Protein AF-A0A7X0F2W8-F1 (afdb_monomer_lite)

Organism: NCBI:txid1124761

pLDDT: mean 74.49, std 14.26, range [44.62, 93.38]

Structure (mmCIF, N/CA/C/O backbone):
data_AF-A0A7X0F2W8-F1
#
_entry.id   AF-A0A7X0F2W8-F1
#
loop_
_atom_site.group_PDB
_atom_site.id
_atom_site.type_symbol
_atom_site.label_atom_id
_atom_site.label_alt_id
_atom_site.label_comp_id
_atom_site.label_asym_id
_atom_site.label_entity_id
_atom_site.label_seq_id
_atom_site.pdbx_PDB_ins_code
_atom_site.Cartn_x
_atom_site.Cartn_y
_atom_site.Cartn_z
_atom_site.occupancy
_atom_site.B_iso_or_equiv
_atom_site.auth_seq_id
_atom_site.auth_comp_id
_atom_site.auth_asym_id
_atom_site.auth_atom_id
_atom_site.pdbx_PDB_model_num
ATOM 1 N N . MET A 1 1 ? 49.702 -3.418 -59.239 1.00 44.62 1 MET A N 1
ATOM 2 C CA . MET A 1 1 ? 48.334 -3.844 -59.603 1.00 44.62 1 MET A CA 1
ATOM 3 C C . MET A 1 1 ? 47.384 -3.025 -58.745 1.00 44.62 1 MET A C 1
ATOM 5 O O . MET A 1 1 ? 47.357 -3.236 -57.542 1.00 44.62 1 MET A O 1
ATOM 9 N N . SER A 1 2 ? 46.747 -2.003 -59.315 1.00 51.88 2 SER A N 1
ATOM 10 C CA . SER A 1 2 ? 45.785 -1.147 -58.610 1.00 51.88 2 SER A CA 1
ATOM 11 C C . SER A 1 2 ? 44.452 -1.883 -58.468 1.00 51.88 2 SER A C 1
ATOM 13 O O . SER A 1 2 ? 43.971 -2.490 -59.424 1.00 51.88 2 SER A O 1
ATOM 15 N N . ILE A 1 3 ? 43.883 -1.867 -57.263 1.00 56.75 3 ILE A N 1
ATOM 16 C CA . ILE A 1 3 ? 42.565 -2.442 -56.986 1.00 56.75 3 ILE A CA 1
ATOM 17 C C . ILE A 1 3 ? 41.523 -1.605 -57.757 1.00 56.75 3 ILE A C 1
ATOM 19 O O . ILE A 1 3 ? 41.638 -0.378 -57.775 1.00 56.75 3 ILE A O 1
ATOM 23 N N . PRO A 1 4 ? 40.541 -2.220 -58.441 1.00 60.38 4 PRO A N 1
ATOM 24 C CA . PRO A 1 4 ? 39.520 -1.479 -59.175 1.00 60.38 4 PRO A CA 1
ATOM 25 C C . PRO A 1 4 ? 38.708 -0.570 -58.242 1.00 60.38 4 PRO A C 1
ATOM 27 O O . PRO A 1 4 ? 38.111 -1.044 -57.280 1.00 60.38 4 PRO A O 1
ATOM 30 N N . THR A 1 5 ? 38.621 0.721 -58.557 1.00 59.81 5 THR A N 1
ATOM 31 C CA . THR A 1 5 ? 37.927 1.748 -57.753 1.00 59.81 5 THR A CA 1
ATOM 32 C C . THR A 1 5 ? 36.455 1.425 -57.460 1.00 59.81 5 THR A C 1
ATOM 34 O O . THR A 1 5 ? 35.926 1.821 -56.427 1.00 59.81 5 THR A O 1
ATOM 37 N N . TRP A 1 6 ? 35.779 0.646 -58.311 1.00 54.84 6 TRP A N 1
ATOM 38 C CA . TRP A 1 6 ? 34.398 0.204 -58.072 1.00 54.84 6 TRP A CA 1
ATOM 39 C C . TRP A 1 6 ? 34.260 -0.787 -56.898 1.00 54.84 6 TRP A C 1
ATOM 41 O O . TRP A 1 6 ? 33.222 -0.800 -56.237 1.00 54.84 6 TRP A O 1
ATOM 51 N N . LEU A 1 7 ? 35.303 -1.573 -56.594 1.00 56.25 7 LEU A N 1
ATOM 52 C CA . LEU A 1 7 ? 35.342 -2.457 -55.420 1.00 56.25 7 LEU A CA 1
ATOM 53 C C . LEU A 1 7 ? 35.507 -1.661 -54.119 1.00 56.25 7 LEU A C 1
ATOM 55 O O . LEU A 1 7 ? 34.947 -2.046 -53.093 1.00 56.25 7 LEU A O 1
ATOM 59 N N . GLU A 1 8 ? 36.210 -0.526 -54.160 1.00 56.56 8 GLU A N 1
ATOM 60 C CA . GLU A 1 8 ? 36.300 0.400 -53.023 1.00 56.56 8 GLU A CA 1
ATOM 61 C C . GLU A 1 8 ? 34.944 1.061 -52.737 1.00 56.56 8 GLU A C 1
ATOM 63 O O . GLU A 1 8 ? 34.529 1.114 -51.579 1.00 56.56 8 GLU A O 1
ATOM 68 N N . TYR A 1 9 ? 34.195 1.462 -53.773 1.00 53.06 9 TYR A N 1
ATOM 69 C CA . TYR A 1 9 ? 32.826 1.973 -53.614 1.00 53.06 9 TYR A CA 1
ATOM 70 C C . TYR A 1 9 ? 31.856 0.920 -53.066 1.00 53.06 9 TYR A C 1
ATOM 72 O O . TYR A 1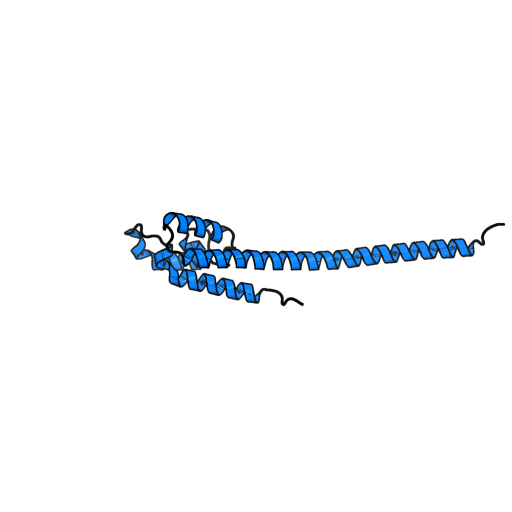 9 ? 31.044 1.238 -52.199 1.00 53.06 9 TYR A O 1
ATOM 80 N N . ALA A 1 10 ? 31.948 -0.332 -53.524 1.00 58.66 10 ALA A N 1
ATOM 81 C CA . ALA A 1 10 ? 31.101 -1.418 -53.029 1.00 58.66 10 ALA A CA 1
ATOM 82 C C . ALA A 1 10 ? 31.365 -1.730 -51.543 1.00 58.66 10 ALA A C 1
ATOM 84 O O . ALA A 1 10 ? 30.420 -1.884 -50.768 1.00 58.66 10 ALA A O 1
ATOM 85 N N . ASN A 1 11 ? 32.633 -1.743 -51.119 1.00 47.47 11 ASN A N 1
ATOM 86 C CA . ASN A 1 11 ? 32.999 -1.926 -49.710 1.00 47.47 11 ASN A CA 1
ATOM 87 C C . ASN A 1 11 ? 32.614 -0.724 -48.837 1.00 47.47 11 ASN A C 1
ATOM 89 O O . ASN A 1 11 ? 32.113 -0.908 -47.724 1.00 47.47 11 ASN A O 1
ATOM 93 N N . ALA A 1 12 ? 32.800 0.501 -49.335 1.00 54.97 12 ALA A N 1
ATOM 94 C CA . ALA A 1 12 ? 32.381 1.711 -48.631 1.00 54.97 12 ALA A CA 1
ATOM 95 C C . ALA A 1 12 ? 30.854 1.748 -48.449 1.00 54.97 12 ALA A C 1
ATOM 97 O O . ALA A 1 12 ? 30.365 2.037 -47.356 1.00 54.97 12 ALA A O 1
ATOM 98 N N . PHE A 1 13 ? 30.097 1.377 -49.485 1.00 62.28 13 PHE A N 1
ATOM 99 C CA . PHE A 1 13 ? 28.638 1.30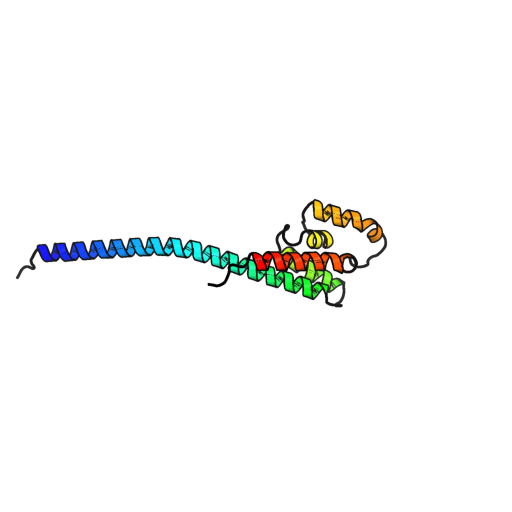1 -49.430 1.00 62.28 13 PHE A CA 1
ATOM 100 C C . PHE A 1 13 ? 28.151 0.189 -48.491 1.00 62.28 13 PHE A C 1
ATOM 102 O O . PHE A 1 13 ? 27.264 0.427 -47.673 1.00 62.28 13 PHE A O 1
ATOM 109 N N . GLY A 1 14 ? 28.766 -0.998 -48.542 1.00 49.53 14 GLY A N 1
ATOM 110 C CA . GLY A 1 14 ? 28.453 -2.101 -47.627 1.00 49.53 14 GLY A CA 1
ATOM 111 C C . GLY A 1 14 ? 28.706 -1.743 -46.160 1.00 49.53 14 GLY A C 1
ATOM 112 O O . GLY A 1 14 ? 27.880 -2.038 -45.298 1.00 49.53 14 GLY A O 1
ATOM 113 N N . THR A 1 15 ? 29.797 -1.025 -45.882 1.00 64.19 15 THR A N 1
ATOM 114 C CA . THR A 1 15 ? 30.132 -0.559 -44.527 1.00 64.19 15 THR A CA 1
ATOM 115 C C . THR A 1 15 ? 29.138 0.494 -44.027 1.00 64.19 15 THR A C 1
ATOM 117 O O . THR A 1 15 ? 28.685 0.420 -42.884 1.00 64.19 15 THR A O 1
ATOM 120 N N . LEU A 1 16 ? 28.736 1.442 -44.883 1.00 54.12 16 LEU A N 1
ATOM 121 C CA . LEU A 1 16 ? 27.727 2.456 -44.549 1.00 54.12 16 LEU A CA 1
ATOM 122 C C . LEU A 1 16 ? 26.341 1.842 -44.318 1.00 54.12 16 LEU A C 1
ATOM 124 O O . LEU A 1 16 ? 25.656 2.214 -43.365 1.00 54.12 16 LEU A O 1
ATOM 128 N N . ALA A 1 17 ? 25.941 0.875 -45.146 1.00 60.34 17 ALA A N 1
ATOM 129 C CA . ALA A 1 17 ? 24.683 0.157 -44.978 1.00 60.34 17 ALA A CA 1
ATOM 130 C C . ALA A 1 17 ? 24.669 -0.647 -43.667 1.00 60.34 17 ALA A C 1
ATOM 132 O O . ALA A 1 17 ? 23.708 -0.556 -42.904 1.00 60.34 17 ALA A O 1
ATOM 133 N N . ALA A 1 18 ? 25.752 -1.367 -43.356 1.00 54.94 18 ALA A N 1
ATOM 134 C CA . ALA A 1 18 ? 25.888 -2.108 -42.102 1.00 54.94 18 ALA A CA 1
ATOM 135 C C . ALA A 1 18 ? 25.840 -1.184 -40.871 1.00 54.94 18 ALA A C 1
ATOM 137 O O . ALA A 1 18 ? 25.144 -1.491 -39.903 1.00 54.94 18 ALA A O 1
ATOM 138 N N . ALA A 1 19 ? 26.504 -0.023 -40.924 1.00 53.91 19 ALA A N 1
ATOM 139 C CA . ALA A 1 19 ? 26.438 0.982 -39.864 1.00 53.91 19 ALA A CA 1
ATOM 140 C C . ALA A 1 19 ? 25.017 1.551 -39.690 1.00 53.91 19 ALA A C 1
ATOM 142 O O . ALA A 1 19 ? 24.558 1.730 -38.561 1.00 53.91 19 ALA A O 1
ATOM 143 N N . GLY A 1 20 ? 24.293 1.772 -40.792 1.00 55.88 20 GLY A N 1
ATOM 144 C CA . GLY A 1 20 ? 22.891 2.196 -40.773 1.00 55.88 20 GLY A CA 1
ATOM 145 C C . GLY A 1 20 ? 21.961 1.157 -40.139 1.00 55.88 20 GLY A C 1
ATOM 146 O O . GLY A 1 20 ? 21.158 1.504 -39.274 1.00 55.88 20 GLY A O 1
ATOM 147 N N . PHE A 1 21 ? 22.108 -0.122 -40.498 1.00 61.38 21 PHE A N 1
ATOM 148 C CA . PHE A 1 21 ? 21.337 -1.215 -39.893 1.00 61.38 21 PHE A CA 1
ATOM 149 C C . PHE A 1 21 ? 21.676 -1.426 -38.412 1.00 61.38 21 PHE A C 1
ATOM 151 O O . PHE A 1 21 ? 20.771 -1.646 -37.606 1.00 61.38 21 PHE A O 1
ATOM 158 N N . ALA A 1 22 ? 22.946 -1.296 -38.022 1.00 51.53 22 ALA A N 1
ATOM 159 C CA . ALA A 1 22 ? 23.352 -1.354 -36.619 1.00 51.53 22 ALA A CA 1
ATOM 160 C C . ALA A 1 22 ? 22.758 -0.184 -35.814 1.00 51.53 22 ALA A C 1
ATOM 162 O O . ALA A 1 22 ? 22.179 -0.390 -34.752 1.00 51.53 22 ALA A O 1
ATOM 163 N N . ALA A 1 23 ? 22.803 1.042 -36.344 1.00 52.66 23 ALA A N 1
ATOM 164 C CA . ALA A 1 23 ? 22.193 2.202 -35.694 1.00 52.66 23 ALA A CA 1
ATOM 165 C C . ALA A 1 23 ? 20.661 2.078 -35.587 1.00 52.66 23 ALA A C 1
ATOM 167 O O . ALA A 1 23 ? 20.076 2.431 -34.560 1.00 52.66 23 ALA A O 1
ATOM 168 N N . TRP A 1 24 ? 20.006 1.542 -36.622 1.00 65.75 24 TRP A N 1
ATOM 169 C CA . TRP A 1 24 ? 18.561 1.312 -36.635 1.00 65.75 24 TRP A CA 1
ATOM 170 C C . TRP A 1 24 ? 18.132 0.232 -35.632 1.00 65.75 24 TRP A C 1
ATOM 172 O O . TRP A 1 24 ? 17.201 0.455 -34.858 1.00 65.75 24 TRP A O 1
ATOM 182 N N . THR A 1 25 ? 18.855 -0.889 -35.568 1.00 55.78 25 THR A N 1
ATOM 183 C CA . THR A 1 25 ? 18.588 -1.969 -34.600 1.00 55.78 25 THR A CA 1
ATOM 184 C C . THR A 1 25 ? 18.874 -1.545 -33.159 1.00 55.78 25 THR A C 1
ATOM 186 O O . THR A 1 25 ? 18.087 -1.871 -32.273 1.00 55.78 25 THR A O 1
ATOM 189 N N . ILE A 1 26 ? 19.920 -0.746 -32.909 1.00 56.69 26 ILE A N 1
ATOM 190 C CA . ILE A 1 26 ? 20.175 -0.147 -31.586 1.00 56.69 26 ILE A CA 1
ATOM 191 C C . ILE A 1 26 ? 19.011 0.767 -31.186 1.00 56.69 26 ILE A C 1
ATOM 193 O O . ILE A 1 26 ? 18.490 0.648 -30.078 1.00 56.69 26 ILE A O 1
ATOM 197 N N . ARG A 1 27 ? 18.540 1.629 -32.096 1.00 59.38 27 ARG A N 1
ATOM 198 C CA . ARG A 1 27 ? 17.403 2.525 -31.830 1.00 59.38 27 ARG A CA 1
ATOM 199 C C . ARG A 1 27 ? 16.111 1.749 -31.546 1.00 59.38 27 ARG A C 1
ATOM 201 O O . ARG A 1 27 ? 15.409 2.075 -30.591 1.00 59.38 27 ARG A O 1
ATOM 208 N N . GLN A 1 28 ? 15.819 0.707 -32.322 1.00 56.50 28 GLN A N 1
ATOM 209 C CA . GLN A 1 28 ? 14.650 -0.151 -32.102 1.00 56.50 28 GLN A CA 1
ATOM 210 C C . GLN A 1 28 ? 14.751 -0.930 -30.776 1.00 56.50 28 GLN A C 1
ATOM 212 O O . GLN A 1 28 ? 13.778 -1.015 -30.028 1.00 56.50 28 GLN A O 1
ATOM 217 N N . SER A 1 29 ? 15.946 -1.425 -30.441 1.00 47.12 29 SER A N 1
ATOM 218 C CA . SER A 1 29 ? 16.220 -2.134 -29.187 1.00 47.12 29 SER A CA 1
ATOM 219 C C . SER A 1 29 ? 16.009 -1.239 -27.964 1.00 47.12 29 SER A C 1
ATOM 221 O O . SER A 1 29 ? 15.341 -1.658 -27.017 1.00 47.12 29 SER A O 1
ATOM 223 N N . THR A 1 30 ? 16.468 0.020 -28.002 1.00 58.69 30 THR A N 1
ATOM 224 C CA . THR A 1 30 ? 16.279 0.962 -26.882 1.00 58.69 30 THR A CA 1
ATOM 225 C C . THR A 1 30 ? 14.807 1.238 -26.575 1.00 58.69 30 THR A C 1
ATOM 227 O O . THR A 1 30 ? 14.428 1.239 -25.410 1.00 58.69 30 THR A O 1
ATOM 230 N N . GLN A 1 31 ? 13.951 1.364 -27.595 1.00 60.00 31 GLN A N 1
ATOM 231 C CA . GLN A 1 31 ? 12.516 1.581 -27.378 1.00 60.00 31 GLN A CA 1
ATOM 232 C C . GLN A 1 31 ? 11.834 0.354 -26.756 1.00 60.00 31 GLN A C 1
ATOM 234 O O . GLN A 1 31 ? 11.094 0.495 -25.786 1.00 60.00 31 GLN A O 1
ATOM 239 N N . SER A 1 32 ? 12.153 -0.854 -27.237 1.00 58.66 32 SER A N 1
ATOM 240 C CA . SER A 1 32 ? 11.626 -2.094 -26.642 1.00 58.66 32 SER A CA 1
ATOM 241 C C . SER A 1 32 ? 12.154 -2.347 -25.225 1.00 58.66 32 SER A C 1
ATOM 243 O O . SER A 1 32 ? 11.453 -2.901 -24.383 1.00 58.66 32 SER A O 1
ATOM 245 N N . THR A 1 33 ? 13.383 -1.910 -24.939 1.00 61.09 33 THR A N 1
ATOM 246 C CA . THR A 1 33 ? 14.008 -2.071 -23.625 1.00 61.09 33 THR A CA 1
ATOM 247 C C . THR A 1 33 ? 13.359 -1.149 -22.604 1.00 61.09 33 THR A C 1
ATOM 249 O O . THR A 1 33 ? 13.091 -1.598 -21.498 1.00 61.09 33 THR A O 1
ATOM 252 N N . ASP A 1 34 ? 13.030 0.090 -22.969 1.00 71.12 34 ASP A N 1
ATOM 253 C CA . ASP A 1 34 ? 12.364 1.029 -22.061 1.00 71.12 34 ASP A CA 1
ATOM 254 C C . ASP A 1 34 ? 10.939 0.579 -21.705 1.00 71.12 34 ASP A C 1
ATOM 256 O O . ASP A 1 34 ? 10.530 0.658 -20.544 1.00 71.12 34 ASP A O 1
ATOM 260 N N . GLU A 1 35 ? 10.176 0.079 -22.680 1.00 70.50 35 GLU A N 1
ATOM 261 C CA . GLU A 1 35 ? 8.826 -0.450 -22.448 1.00 70.50 35 GLU A CA 1
ATOM 262 C C . GLU A 1 35 ? 8.862 -1.726 -21.601 1.00 70.50 35 GLU A C 1
ATOM 264 O O . GLU A 1 35 ? 8.135 -1.825 -20.608 1.00 70.50 35 GLU A O 1
ATOM 269 N N . ASN A 1 36 ? 9.779 -2.648 -21.909 1.00 67.75 36 ASN A N 1
ATOM 270 C CA . ASN A 1 36 ? 9.979 -3.865 -21.124 1.00 67.75 36 ASN A CA 1
ATOM 271 C C . ASN A 1 36 ? 10.502 -3.561 -19.713 1.00 67.75 36 ASN A C 1
ATOM 273 O O . ASN A 1 36 ? 10.041 -4.162 -18.748 1.00 67.75 36 ASN A O 1
ATOM 277 N N . GLN A 1 37 ? 11.412 -2.599 -19.547 1.00 71.38 37 GLN A N 1
ATOM 278 C CA . GLN A 1 37 ? 11.896 -2.177 -18.230 1.00 71.38 37 GLN A CA 1
ATOM 279 C C . GLN A 1 37 ? 10.776 -1.551 -17.401 1.00 71.38 37 GLN A C 1
ATOM 281 O O . GLN A 1 37 ? 10.642 -1.871 -16.221 1.00 71.38 37 GLN A O 1
ATOM 286 N N . ARG A 1 38 ? 9.930 -0.704 -17.999 1.00 73.94 38 ARG A N 1
ATOM 287 C CA . ARG A 1 38 ? 8.761 -0.138 -17.304 1.00 73.94 38 ARG A CA 1
ATOM 288 C C . ARG A 1 38 ? 7.746 -1.215 -16.930 1.00 73.94 38 ARG A C 1
ATOM 290 O O . ARG A 1 38 ? 7.177 -1.136 -15.840 1.00 73.94 38 ARG A O 1
ATOM 297 N N . ALA A 1 39 ? 7.534 -2.210 -17.792 1.00 73.12 39 ALA A N 1
ATOM 298 C CA . ALA A 1 39 ? 6.678 -3.355 -17.498 1.00 73.12 39 ALA A CA 1
ATOM 299 C C . ALA A 1 39 ? 7.235 -4.185 -16.329 1.00 73.12 39 ALA A C 1
ATOM 301 O O . ALA A 1 39 ? 6.507 -4.440 -15.374 1.00 73.12 39 ALA A O 1
ATOM 302 N N . LEU A 1 40 ? 8.537 -4.489 -16.333 1.00 76.62 40 LEU A N 1
ATOM 303 C CA . LEU A 1 40 ? 9.211 -5.224 -15.256 1.00 76.62 40 LEU A CA 1
ATOM 304 C C . LEU A 1 40 ? 9.214 -4.460 -13.927 1.00 76.62 40 LEU A C 1
ATOM 306 O O . LEU A 1 40 ? 9.030 -5.059 -12.871 1.00 76.62 40 LEU A O 1
ATOM 310 N N . VAL A 1 41 ? 9.414 -3.139 -13.952 1.00 80.75 41 VAL A N 1
ATOM 311 C CA . VAL A 1 41 ? 9.337 -2.306 -12.740 1.00 80.75 41 VAL A CA 1
ATOM 312 C C . VAL A 1 41 ? 7.916 -2.304 -12.181 1.00 80.75 41 VAL A C 1
ATOM 314 O O . VAL A 1 41 ? 7.742 -2.396 -10.967 1.00 80.75 41 VAL A O 1
ATOM 317 N N . ARG A 1 42 ? 6.897 -2.236 -13.048 1.00 81.44 42 ARG A N 1
ATOM 318 C CA . ARG A 1 42 ? 5.493 -2.324 -12.632 1.00 81.44 42 ARG A CA 1
ATOM 319 C C . ARG A 1 42 ? 5.171 -3.692 -12.037 1.00 81.44 42 ARG A C 1
ATOM 321 O O . ARG A 1 42 ? 4.586 -3.741 -10.964 1.00 81.44 42 ARG A O 1
ATOM 328 N N . GLU A 1 43 ? 5.585 -4.772 -12.693 1.00 78.31 43 GLU A N 1
ATOM 329 C CA . GLU A 1 43 ? 5.375 -6.141 -12.213 1.00 78.31 43 GLU A CA 1
ATOM 330 C C . GLU A 1 43 ? 6.050 -6.358 -10.854 1.00 78.31 43 GLU A C 1
ATOM 332 O O . GLU A 1 43 ? 5.383 -6.748 -9.900 1.00 78.31 43 GLU A O 1
ATOM 337 N N . ARG A 1 44 ? 7.330 -5.983 -10.716 1.00 79.19 44 ARG A N 1
ATOM 338 C CA . ARG A 1 44 ? 8.050 -6.061 -9.433 1.00 79.19 44 ARG A CA 1
ATOM 339 C C . ARG A 1 44 ? 7.390 -5.240 -8.335 1.00 79.19 44 ARG A C 1
ATOM 341 O O . ARG A 1 44 ? 7.420 -5.640 -7.177 1.00 79.19 44 ARG A O 1
ATOM 348 N N . ARG A 1 45 ? 6.822 -4.083 -8.680 1.00 84.69 45 ARG A N 1
ATOM 349 C CA . ARG A 1 45 ? 6.093 -3.259 -7.717 1.00 84.69 45 ARG A CA 1
ATOM 350 C C . ARG A 1 45 ? 4.822 -3.962 -7.240 1.00 84.69 45 ARG A C 1
ATOM 352 O O . ARG A 1 45 ? 4.580 -3.972 -6.041 1.00 84.69 45 ARG A O 1
ATOM 359 N N . VAL A 1 46 ? 4.044 -4.550 -8.150 1.00 81.75 46 VAL A N 1
ATOM 360 C CA . VAL A 1 46 ? 2.834 -5.310 -7.793 1.00 81.75 46 VAL A CA 1
ATOM 361 C C . VAL A 1 46 ? 3.189 -6.520 -6.926 1.00 81.75 46 VAL A C 1
ATOM 363 O O . VAL A 1 46 ? 2.545 -6.732 -5.904 1.00 81.75 46 VAL A O 1
ATOM 366 N N . GLU A 1 47 ? 4.244 -7.267 -7.268 1.00 83.31 47 GLU A N 1
ATOM 367 C CA . GLU A 1 47 ? 4.715 -8.402 -6.456 1.00 83.31 47 GLU A CA 1
ATOM 368 C C . GLU A 1 47 ? 5.154 -7.960 -5.053 1.00 83.31 47 GLU A C 1
ATOM 370 O O . GLU A 1 47 ? 4.731 -8.547 -4.061 1.00 83.31 47 GLU A O 1
ATOM 375 N N . PHE A 1 48 ? 5.916 -6.871 -4.949 1.00 85.44 48 PHE A N 1
ATOM 376 C CA . PHE A 1 48 ? 6.312 -6.315 -3.657 1.00 85.44 48 PHE A CA 1
ATOM 377 C C . PHE A 1 48 ? 5.111 -5.875 -2.805 1.00 85.44 48 PHE A C 1
ATOM 379 O O . PHE A 1 48 ? 5.071 -6.124 -1.601 1.00 85.44 48 PHE A O 1
ATOM 386 N N . GLU A 1 49 ? 4.127 -5.205 -3.408 1.00 85.38 49 GLU A N 1
ATOM 387 C CA . GLU A 1 49 ? 2.930 -4.765 -2.688 1.00 85.38 49 GLU A CA 1
ATOM 388 C C . GLU A 1 49 ? 2.075 -5.962 -2.231 1.00 85.38 49 GLU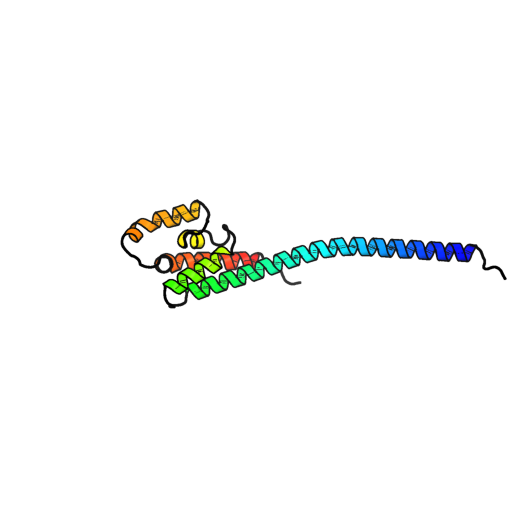 A C 1
ATOM 390 O O . GLU A 1 49 ? 1.542 -5.925 -1.121 1.00 85.38 49 GLU A O 1
ATOM 395 N N . LEU A 1 50 ? 2.008 -7.043 -3.020 1.00 86.06 50 LEU A N 1
ATOM 396 C CA . LEU A 1 50 ? 1.372 -8.306 -2.624 1.00 86.06 50 LEU A CA 1
ATOM 397 C C . LEU A 1 50 ? 2.067 -8.958 -1.424 1.00 86.06 50 LEU A C 1
ATOM 399 O O . LEU A 1 50 ? 1.378 -9.370 -0.491 1.00 86.06 50 LEU A O 1
ATOM 403 N N . ASP A 1 51 ? 3.401 -9.000 -1.407 1.00 81.62 51 ASP A N 1
ATOM 404 C CA . ASP A 1 51 ? 4.165 -9.537 -0.272 1.00 81.62 51 ASP A CA 1
ATOM 405 C C . ASP A 1 51 ? 3.886 -8.739 1.013 1.00 81.62 51 ASP A C 1
ATOM 407 O O . ASP A 1 51 ? 3.644 -9.311 2.076 1.00 81.62 51 ASP A O 1
ATOM 411 N N . VAL A 1 52 ? 3.840 -7.404 0.926 1.00 82.25 52 VAL A N 1
ATOM 412 C CA . VAL A 1 52 ? 3.519 -6.550 2.083 1.00 82.25 52 VAL A CA 1
ATOM 413 C C . VAL A 1 52 ? 2.078 -6.758 2.564 1.00 82.25 52 VAL A C 1
ATOM 415 O O . VAL A 1 52 ? 1.834 -6.764 3.772 1.00 82.25 52 VAL A O 1
ATOM 418 N N . LEU A 1 53 ? 1.116 -6.928 1.652 1.00 85.94 53 LEU A N 1
ATOM 419 C CA . LEU A 1 53 ? -0.278 -7.207 2.010 1.00 85.94 53 LEU A CA 1
ATOM 420 C C . LEU A 1 53 ? -0.439 -8.587 2.668 1.00 85.94 53 LEU A C 1
ATOM 422 O O . LEU A 1 53 ? -1.192 -8.709 3.636 1.00 85.94 53 LEU A O 1
ATOM 426 N N . ALA A 1 54 ? 0.289 -9.600 2.194 1.00 79.50 54 ALA A N 1
ATOM 427 C CA . ALA A 1 54 ? 0.316 -10.926 2.807 1.00 79.50 54 ALA A CA 1
ATOM 428 C C . ALA A 1 54 ? 0.887 -10.877 4.236 1.00 79.50 54 ALA A C 1
ATOM 430 O O . ALA A 1 54 ? 0.268 -11.407 5.160 1.00 79.50 54 ALA A O 1
ATOM 431 N N . ASP A 1 55 ? 1.992 -10.153 4.441 1.00 82.94 55 ASP A N 1
ATOM 432 C CA . ASP A 1 55 ? 2.570 -9.912 5.770 1.00 82.94 55 ASP A CA 1
ATOM 433 C C . ASP A 1 55 ? 1.576 -9.209 6.710 1.00 82.94 55 ASP A C 1
ATOM 435 O O . ASP A 1 55 ? 1.494 -9.530 7.896 1.00 82.94 55 ASP A O 1
ATOM 439 N N . LEU A 1 56 ? 0.810 -8.234 6.205 1.00 84.88 56 LEU A N 1
ATOM 440 C CA . LEU A 1 56 ? -0.203 -7.529 6.997 1.00 84.88 56 LEU A CA 1
ATOM 441 C C . LEU A 1 56 ? -1.345 -8.456 7.425 1.00 84.88 56 LEU A C 1
ATOM 443 O O . LEU A 1 56 ? -1.783 -8.377 8.574 1.00 84.88 56 LEU A O 1
ATOM 447 N N . VAL A 1 57 ? -1.793 -9.348 6.536 1.00 84.88 57 VAL A N 1
ATOM 448 C CA . VAL A 1 57 ? -2.779 -10.390 6.860 1.00 84.88 57 VAL A CA 1
ATOM 449 C C . VAL A 1 57 ? -2.236 -11.324 7.939 1.00 84.88 57 VAL A C 1
ATOM 451 O O . VAL A 1 57 ? -2.921 -11.590 8.930 1.00 84.88 57 VAL A O 1
ATOM 454 N N . GLU A 1 58 ? -0.994 -11.783 7.784 1.00 82.94 58 GLU A N 1
ATOM 455 C CA . GLU A 1 58 ? -0.361 -12.674 8.752 1.00 82.94 58 GLU A CA 1
ATOM 456 C C . GLU A 1 58 ? -0.266 -12.004 10.128 1.00 82.94 58 GLU A C 1
ATOM 458 O O . GLU A 1 58 ? -0.744 -12.558 11.121 1.00 82.94 58 GLU A O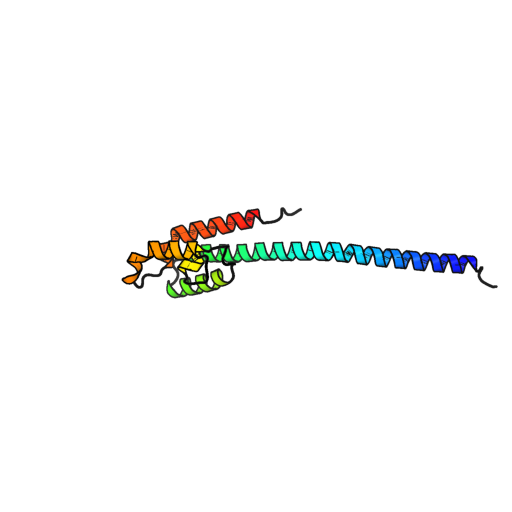 1
ATOM 463 N N . LEU A 1 59 ? 0.262 -10.779 10.187 1.00 82.81 59 LEU A N 1
ATOM 464 C CA . LEU A 1 59 ? 0.396 -10.015 11.428 1.00 82.81 59 LEU A CA 1
ATOM 465 C C . LEU A 1 59 ? -0.949 -9.778 12.116 1.00 82.81 59 LEU A C 1
ATOM 467 O O . LEU A 1 59 ? -1.015 -9.856 13.343 1.00 82.81 59 LEU A O 1
ATOM 471 N N . ASN A 1 60 ? -2.008 -9.519 11.349 1.00 82.19 60 ASN A N 1
ATOM 472 C CA . ASN A 1 60 ? -3.347 -9.316 11.896 1.00 82.19 60 ASN A CA 1
ATOM 473 C C . ASN A 1 60 ? -3.945 -10.615 12.472 1.00 82.19 60 ASN A C 1
ATOM 475 O O . ASN A 1 60 ? -4.722 -10.568 13.422 1.00 82.19 60 ASN A O 1
ATOM 479 N N . SER A 1 61 ? -3.552 -11.777 11.938 1.00 79.62 61 SER A N 1
ATOM 480 C CA . SER A 1 61 ? -4.013 -13.094 12.403 1.00 79.62 61 SER A CA 1
ATOM 481 C C . SER A 1 61 ? -3.242 -13.651 13.612 1.00 79.62 61 SER A C 1
ATOM 483 O O . SER A 1 61 ? -3.731 -14.549 14.300 1.00 79.62 61 SER A O 1
ATOM 485 N N . GLN A 1 62 ? -2.040 -13.138 13.897 1.00 79.56 62 GLN A N 1
ATOM 486 C CA . GLN A 1 62 ? -1.195 -13.623 14.991 1.00 79.56 62 GLN A CA 1
ATOM 487 C C . GLN A 1 62 ? -1.617 -13.060 16.363 1.00 79.56 62 GLN A C 1
ATOM 489 O O . GLN A 1 62 ? -1.881 -11.866 16.520 1.00 79.56 62 GLN A O 1
ATOM 494 N N . SER A 1 63 ? -1.555 -13.899 17.407 1.00 64.00 63 SER A N 1
ATOM 495 C CA . SER A 1 63 ? -1.781 -13.504 18.813 1.00 64.00 63 SER A CA 1
ATOM 496 C C . SER A 1 63 ? -0.517 -13.003 19.534 1.00 64.00 63 SER A C 1
ATOM 498 O O . SER A 1 63 ? -0.399 -13.099 20.758 1.00 64.00 63 SER A O 1
ATOM 500 N N . SER A 1 64 ? 0.464 -12.495 18.781 1.00 68.56 64 SER A N 1
ATOM 501 C CA . SER A 1 64 ? 1.708 -11.954 19.338 1.00 68.56 64 SER A CA 1
ATOM 502 C C . SER A 1 64 ? 1.449 -10.736 20.239 1.00 68.56 64 SER A C 1
ATOM 504 O O . SER A 1 64 ? 0.351 -10.178 20.258 1.00 68.56 64 SER A O 1
ATOM 506 N N . SER A 1 65 ? 2.447 -10.328 21.036 1.00 71.81 65 SER A N 1
ATOM 507 C CA . SER A 1 65 ? 2.260 -9.219 21.977 1.00 71.81 65 SER A CA 1
ATOM 508 C C . SER A 1 65 ? 1.782 -7.961 21.245 1.00 71.81 65 SER A C 1
ATOM 510 O O . SER A 1 65 ? 2.417 -7.473 20.309 1.00 71.81 65 SER A O 1
ATOM 512 N N . VAL A 1 66 ? 0.648 -7.435 21.705 1.00 71.75 66 VAL A N 1
ATOM 513 C CA . VAL A 1 66 ? -0.137 -6.383 21.048 1.00 71.75 66 VAL A CA 1
ATOM 514 C C . VAL A 1 66 ? 0.695 -5.164 20.629 1.00 71.75 66 VAL A C 1
ATOM 516 O O . VAL A 1 66 ? 0.505 -4.629 19.539 1.00 71.75 66 VAL A O 1
ATOM 519 N N . VAL A 1 67 ? 1.646 -4.751 21.472 1.00 72.06 67 VAL A N 1
ATOM 520 C CA . VAL A 1 67 ? 2.531 -3.604 21.211 1.00 72.06 67 VAL A CA 1
ATOM 521 C C . VAL A 1 67 ? 3.440 -3.866 20.007 1.00 72.06 67 VAL A C 1
ATOM 523 O O . VAL A 1 67 ? 3.528 -3.039 19.106 1.00 72.06 67 VAL A O 1
ATOM 526 N N . THR A 1 68 ? 4.066 -5.045 19.947 1.00 77.12 68 THR A N 1
ATOM 527 C CA . THR A 1 68 ? 4.972 -5.391 18.839 1.00 77.12 68 THR A CA 1
ATOM 528 C C . THR A 1 68 ? 4.216 -5.650 17.538 1.00 77.12 68 THR A C 1
ATOM 530 O O . THR A 1 68 ? 4.741 -5.377 16.458 1.00 77.12 68 THR A O 1
ATOM 533 N N . ARG A 1 69 ? 2.967 -6.125 17.628 1.00 82.62 69 ARG A N 1
ATOM 534 C CA . ARG A 1 69 ? 2.072 -6.279 16.477 1.00 82.62 69 ARG A CA 1
ATOM 535 C C . ARG A 1 69 ? 1.728 -4.925 15.853 1.00 82.62 69 ARG A C 1
ATOM 537 O O . ARG A 1 69 ? 1.899 -4.772 14.647 1.00 82.62 69 ARG A O 1
ATOM 544 N N . ASP A 1 70 ? 1.297 -3.945 16.654 1.00 82.38 70 ASP A N 1
ATOM 545 C CA . ASP A 1 70 ? 0.915 -2.607 16.164 1.00 82.38 70 ASP A CA 1
ATOM 546 C C . ASP A 1 70 ? 2.083 -1.892 15.475 1.00 82.38 70 ASP A C 1
ATOM 548 O O . ASP A 1 70 ? 1.925 -1.345 14.383 1.00 82.38 70 ASP A O 1
ATOM 552 N N . GLU A 1 71 ? 3.283 -1.964 16.054 1.00 84.62 71 GLU A N 1
ATOM 553 C CA . GLU A 1 71 ? 4.491 -1.387 15.453 1.00 84.62 71 GLU A CA 1
ATOM 554 C C . GLU A 1 71 ? 4.831 -2.026 14.101 1.00 84.62 71 GLU A C 1
ATOM 556 O O . GLU A 1 71 ? 5.105 -1.313 13.131 1.00 84.62 71 GLU A O 1
ATOM 561 N N . ARG A 1 72 ? 4.767 -3.361 14.004 1.00 86.44 72 ARG A N 1
ATOM 562 C CA . ARG A 1 72 ? 5.024 -4.085 12.748 1.00 86.44 72 ARG A CA 1
ATOM 563 C C . ARG A 1 72 ? 3.969 -3.777 11.692 1.00 86.44 72 ARG A C 1
ATOM 565 O O . ARG A 1 72 ? 4.328 -3.504 10.548 1.00 86.44 72 ARG A O 1
ATOM 572 N N . MET A 1 73 ? 2.691 -3.770 12.070 1.00 87.44 73 MET A N 1
ATOM 573 C CA . MET A 1 73 ? 1.602 -3.424 11.155 1.00 87.44 73 MET A CA 1
ATOM 574 C C . MET A 1 73 ? 1.739 -1.988 10.652 1.00 87.44 73 MET A C 1
ATOM 576 O O . MET A 1 73 ? 1.647 -1.758 9.447 1.00 87.44 73 MET A O 1
ATOM 580 N N . ARG A 1 74 ? 2.059 -1.030 11.533 1.00 88.31 74 ARG A N 1
ATOM 581 C CA . ARG A 1 74 ? 2.319 0.364 11.145 1.00 88.31 74 ARG A CA 1
ATOM 582 C C . ARG A 1 74 ? 3.501 0.477 10.183 1.00 88.31 74 ARG A C 1
ATOM 584 O O . ARG A 1 74 ? 3.378 1.154 9.164 1.00 88.31 74 ARG A O 1
ATOM 591 N N . ALA A 1 75 ? 4.613 -0.200 10.467 1.00 82.75 75 ALA A N 1
ATOM 592 C CA . ALA A 1 75 ? 5.799 -0.174 9.612 1.00 82.75 75 ALA A CA 1
ATOM 593 C C . ALA A 1 75 ? 5.520 -0.726 8.204 1.00 82.75 75 ALA A C 1
ATOM 595 O O . ALA A 1 75 ? 5.960 -0.138 7.220 1.00 82.75 75 ALA A O 1
ATOM 596 N N . ARG A 1 76 ? 4.759 -1.822 8.096 1.00 86.31 76 ARG A N 1
ATOM 597 C CA . ARG A 1 76 ? 4.376 -2.421 6.808 1.00 86.31 76 ARG A CA 1
ATOM 598 C C . ARG A 1 76 ? 3.363 -1.562 6.050 1.00 86.31 76 ARG A C 1
ATOM 600 O O . ARG A 1 76 ? 3.572 -1.266 4.876 1.00 86.31 76 ARG A O 1
ATOM 607 N N . ALA A 1 77 ? 2.319 -1.088 6.730 1.00 88.12 77 ALA A N 1
ATOM 608 C CA . ALA A 1 77 ? 1.279 -0.258 6.124 1.00 88.12 77 ALA A CA 1
ATOM 609 C C . ALA A 1 77 ? 1.815 1.081 5.592 1.00 88.12 77 ALA A C 1
ATOM 611 O O . ALA A 1 77 ? 1.296 1.594 4.601 1.00 88.12 77 ALA A O 1
ATOM 612 N N . ALA A 1 78 ? 2.865 1.633 6.213 1.00 86.25 78 ALA A N 1
ATOM 613 C CA . ALA A 1 78 ? 3.496 2.881 5.786 1.00 86.25 78 ALA A CA 1
ATOM 614 C C . ALA A 1 78 ? 4.096 2.811 4.372 1.00 86.25 78 ALA A C 1
ATOM 616 O O . ALA A 1 78 ? 4.160 3.839 3.699 1.00 86.25 78 ALA A O 1
ATOM 617 N N . VAL A 1 79 ? 4.505 1.620 3.923 1.00 86.75 79 VAL A N 1
ATOM 618 C CA . VAL A 1 79 ? 5.136 1.413 2.611 1.00 86.75 79 VAL A CA 1
ATOM 619 C C . VAL A 1 79 ? 4.109 1.382 1.476 1.00 86.75 79 VAL A C 1
ATOM 621 O O . VAL A 1 79 ? 4.426 1.725 0.337 1.00 86.75 79 VAL A O 1
ATOM 624 N N . LEU A 1 80 ? 2.872 0.991 1.777 1.00 84.31 80 LEU A N 1
ATOM 625 C CA . LEU A 1 80 ? 1.790 0.964 0.802 1.00 84.31 80 LEU A CA 1
ATOM 626 C C . LEU A 1 80 ? 1.253 2.375 0.545 1.00 84.31 80 LEU A C 1
ATOM 628 O O . LEU A 1 80 ? 1.240 3.232 1.432 1.00 84.31 80 LEU A O 1
ATOM 632 N N . GLY A 1 81 ? 0.785 2.609 -0.682 1.00 84.06 81 GLY A N 1
ATOM 633 C CA . GLY A 1 81 ? 0.148 3.870 -1.052 1.00 84.06 81 GLY A CA 1
ATOM 634 C C . GLY A 1 81 ? -1.105 4.152 -0.217 1.00 84.06 81 GLY A C 1
ATOM 635 O O . GLY A 1 81 ? -1.771 3.232 0.259 1.00 84.06 81 GLY A O 1
ATOM 636 N N . ILE A 1 82 ? -1.436 5.438 -0.074 1.00 89.44 82 ILE A N 1
ATOM 637 C CA . ILE A 1 82 ? -2.597 5.919 0.696 1.00 89.44 82 ILE A CA 1
ATOM 638 C C . ILE A 1 82 ? -3.904 5.259 0.234 1.00 89.44 82 ILE A C 1
ATOM 640 O O . ILE A 1 82 ? -4.751 4.939 1.065 1.00 89.44 82 ILE A O 1
ATOM 644 N N . ASP A 1 83 ? -4.026 4.989 -1.064 1.00 90.94 83 ASP A N 1
ATOM 645 C CA . ASP A 1 83 ? -5.241 4.441 -1.672 1.00 90.94 83 ASP A CA 1
ATOM 646 C C . ASP A 1 83 ? -5.328 2.908 -1.614 1.00 90.94 83 ASP A C 1
ATOM 648 O O . ASP A 1 83 ? -6.366 2.344 -1.940 1.00 90.94 83 ASP A O 1
ATOM 652 N N . VAL A 1 84 ? -4.256 2.216 -1.208 1.00 89.25 84 VAL A N 1
ATOM 653 C CA . VAL A 1 84 ? -4.205 0.742 -1.234 1.00 89.25 84 VAL A CA 1
ATOM 654 C C . VAL A 1 84 ? -4.962 0.136 -0.055 1.00 89.25 84 VAL A C 1
ATOM 656 O O . VAL A 1 84 ? -5.695 -0.829 -0.223 1.00 89.25 84 VAL A O 1
ATOM 659 N N . ILE A 1 85 ? -4.768 0.703 1.136 1.00 90.62 85 ILE A N 1
ATOM 660 C CA . ILE A 1 85 ? -5.353 0.231 2.403 1.00 90.62 85 ILE A CA 1
ATOM 661 C C . ILE A 1 85 ? -5.752 1.423 3.295 1.00 90.62 85 ILE A C 1
ATOM 663 O O . ILE A 1 85 ? -5.198 1.621 4.387 1.00 90.62 85 ILE A O 1
ATOM 667 N N . PRO A 1 86 ? -6.642 2.306 2.813 1.00 93.00 86 PRO A N 1
ATOM 668 C CA . PRO A 1 86 ? -6.925 3.574 3.473 1.00 93.00 86 PRO A CA 1
ATOM 669 C C . PRO A 1 86 ? -7.510 3.401 4.888 1.00 93.00 86 PRO A C 1
ATOM 671 O O . PRO A 1 86 ? -7.113 4.117 5.812 1.00 93.00 86 PRO A O 1
ATOM 674 N N . PHE A 1 87 ? -8.410 2.446 5.118 1.00 91.50 87 PHE A N 1
ATOM 675 C CA . PHE A 1 87 ? -8.989 2.200 6.441 1.00 91.50 87 PHE A CA 1
ATOM 676 C C . PHE A 1 87 ? -7.937 1.728 7.448 1.00 91.50 87 PHE A C 1
ATOM 678 O O . PHE A 1 87 ? -7.820 2.316 8.523 1.00 91.50 87 PHE A O 1
ATOM 685 N N . THR A 1 88 ? -7.112 0.749 7.082 1.00 90.75 88 THR A N 1
ATOM 686 C CA . THR A 1 88 ? -6.018 0.225 7.910 1.00 90.75 88 THR A CA 1
ATOM 687 C C . THR A 1 88 ? -5.029 1.333 8.262 1.00 90.75 88 THR A C 1
ATOM 689 O O . THR A 1 88 ? -4.653 1.487 9.424 1.00 90.75 88 THR A O 1
ATOM 692 N N . ARG A 1 89 ? -4.653 2.177 7.292 1.00 92.50 89 ARG A N 1
ATOM 693 C CA . ARG A 1 89 ? -3.780 3.336 7.543 1.00 92.50 89 ARG A CA 1
ATOM 694 C C . ARG A 1 89 ? -4.415 4.326 8.520 1.00 92.50 89 ARG A C 1
ATOM 696 O O . ARG A 1 89 ? -3.750 4.739 9.467 1.00 92.50 89 ARG A O 1
ATOM 703 N N . ALA A 1 90 ? -5.698 4.647 8.347 1.00 90.38 90 ALA A N 1
ATOM 704 C CA . ALA A 1 90 ? -6.420 5.533 9.261 1.00 90.38 90 ALA A CA 1
ATOM 705 C C . ALA A 1 90 ? -6.520 4.941 10.682 1.00 90.38 90 ALA A C 1
ATOM 707 O O . ALA A 1 90 ? -6.298 5.651 11.662 1.00 90.38 90 ALA A O 1
ATOM 708 N N . ALA A 1 91 ? -6.783 3.637 10.806 1.00 87.69 91 ALA A N 1
ATOM 709 C CA . ALA A 1 91 ? -6.854 2.930 12.086 1.00 87.69 91 ALA A CA 1
ATOM 710 C C . ALA A 1 91 ? -5.509 2.923 12.840 1.00 87.69 91 ALA A C 1
ATOM 712 O O . ALA A 1 91 ? -5.488 2.971 14.074 1.00 87.69 91 ALA A O 1
ATOM 713 N N . LEU A 1 92 ? -4.395 2.914 12.098 1.00 87.06 92 LEU A N 1
ATOM 714 C CA . LEU A 1 92 ? -3.017 2.970 12.605 1.00 87.06 92 LEU A CA 1
ATOM 715 C C . LEU A 1 92 ? -2.491 4.399 12.825 1.00 87.06 92 LEU A C 1
ATOM 717 O O . LEU A 1 92 ? -1.313 4.564 13.173 1.00 87.06 92 LEU A O 1
ATOM 721 N N . SER A 1 93 ? -3.344 5.413 12.638 1.00 89.00 93 SER A N 1
ATOM 722 C CA . SER A 1 93 ? -3.002 6.840 12.702 1.00 89.00 93 SER A CA 1
ATOM 723 C C . SER A 1 93 ? -1.916 7.260 11.702 1.00 89.00 93 SER A C 1
ATOM 725 O O . SER A 1 93 ? -1.088 8.123 11.993 1.00 89.00 93 SER A O 1
ATOM 727 N N . LEU A 1 94 ? -1.903 6.634 10.525 1.00 88.31 94 LEU A N 1
ATOM 728 C CA . LEU A 1 94 ? -1.086 7.028 9.380 1.00 88.31 94 LEU A CA 1
ATOM 729 C C . LEU A 1 94 ? -1.872 7.962 8.451 1.00 88.31 94 LEU A C 1
ATOM 731 O O . LEU A 1 94 ? -3.101 8.028 8.498 1.00 88.31 94 LEU A O 1
ATOM 735 N N . GLU A 1 95 ? -1.154 8.658 7.568 1.00 91.00 95 GLU A N 1
ATOM 736 C CA . GLU A 1 95 ? -1.772 9.450 6.501 1.00 91.00 95 GLU A CA 1
ATOM 737 C C . GLU A 1 95 ? -2.686 8.567 5.642 1.00 91.00 95 GLU A C 1
ATOM 739 O O . GLU A 1 95 ? -2.270 7.499 5.183 1.00 91.00 95 GLU A O 1
ATOM 744 N N . SER A 1 96 ? -3.928 9.002 5.442 1.00 92.38 96 SER A N 1
ATOM 745 C CA . SER A 1 96 ? -4.977 8.235 4.775 1.00 92.38 96 SER A CA 1
ATOM 746 C C . SER A 1 96 ? -5.970 9.156 4.049 1.00 92.38 96 SER A C 1
ATOM 748 O O . SER A 1 96 ? -5.865 10.382 4.124 1.00 92.38 96 SER A O 1
ATOM 750 N N . THR A 1 97 ? -6.949 8.580 3.352 1.00 93.38 97 THR A N 1
ATOM 751 C CA . THR A 1 97 ? -8.025 9.323 2.699 1.00 93.38 97 THR A CA 1
ATOM 752 C C . THR A 1 97 ? -8.985 9.941 3.730 1.00 93.38 97 THR A C 1
ATOM 754 O O . THR A 1 97 ? -9.262 9.334 4.774 1.00 93.38 97 THR A O 1
ATOM 757 N N . PRO A 1 98 ? -9.564 11.128 3.449 1.00 92.81 98 PRO A N 1
ATOM 758 C CA . PRO A 1 98 ? -10.519 11.774 4.355 1.00 92.81 98 PRO A CA 1
ATOM 759 C C . PRO A 1 98 ? -11.726 10.894 4.699 1.00 92.81 98 PRO A C 1
ATOM 761 O O . PRO A 1 98 ? -12.221 10.918 5.825 1.00 92.81 98 PRO A O 1
ATOM 764 N N . GLU A 1 99 ? -12.186 10.085 3.742 1.00 91.94 99 GLU A N 1
ATOM 765 C CA . GLU A 1 99 ? -13.295 9.155 3.940 1.00 91.94 99 GLU A CA 1
ATOM 766 C C . GLU A 1 99 ? -12.951 8.064 4.961 1.00 91.94 99 GLU A C 1
ATOM 768 O O . GLU A 1 99 ? -13.733 7.804 5.878 1.00 91.94 99 GLU A O 1
ATOM 773 N N . ALA A 1 100 ? -11.771 7.448 4.851 1.00 90.81 100 ALA A N 1
ATOM 774 C CA . ALA A 1 100 ? -11.326 6.432 5.798 1.00 90.81 100 ALA A CA 1
ATOM 775 C C . ALA A 1 100 ? -11.125 7.002 7.206 1.00 90.81 100 ALA A C 1
ATOM 777 O O . ALA A 1 100 ? -11.586 6.395 8.174 1.00 90.81 100 ALA A O 1
ATOM 778 N N . ILE A 1 101 ? -10.537 8.197 7.316 1.00 89.88 101 ILE A N 1
ATOM 779 C CA . ILE A 1 101 ? -10.412 8.918 8.592 1.00 89.88 101 ILE A CA 1
ATOM 780 C C . ILE A 1 101 ? -11.798 9.150 9.207 1.00 89.88 101 ILE A C 1
ATOM 782 O O . ILE A 1 101 ? -12.012 8.862 10.385 1.00 89.88 101 ILE A O 1
ATOM 786 N N . GLY A 1 102 ? -12.765 9.603 8.404 1.00 88.75 102 GLY A N 1
ATOM 787 C CA . GLY A 1 102 ? -14.144 9.797 8.845 1.00 88.75 102 GLY A CA 1
ATOM 788 C C . GLY A 1 102 ? -14.824 8.502 9.303 1.00 88.75 102 GLY A C 1
ATOM 789 O O . GLY A 1 102 ? -15.564 8.521 10.288 1.00 88.75 102 GLY A O 1
ATOM 790 N N . ARG A 1 103 ? -14.573 7.371 8.629 1.00 88.50 103 ARG A N 1
ATOM 791 C CA . ARG A 1 103 ? -15.102 6.051 9.026 1.00 88.50 103 ARG A CA 1
ATOM 792 C C . ARG A 1 103 ? -14.535 5.585 10.365 1.00 88.50 103 ARG A C 1
ATOM 794 O O . ARG A 1 103 ? -15.313 5.165 11.220 1.00 88.50 103 ARG A O 1
ATOM 801 N N . VAL A 1 104 ? -13.222 5.711 10.563 1.00 88.06 104 VAL A N 1
ATOM 802 C CA . VAL A 1 104 ? -12.570 5.374 11.839 1.00 88.06 104 VAL A CA 1
ATOM 803 C C . VAL A 1 104 ? -13.108 6.268 12.955 1.00 88.06 104 VAL A C 1
ATOM 805 O O . VAL A 1 104 ? -13.586 5.753 13.958 1.00 88.06 104 VAL A O 1
ATOM 808 N N . ALA A 1 105 ? -13.151 7.588 12.745 1.00 85.19 105 ALA A N 1
ATOM 809 C CA . ALA A 1 105 ? -13.637 8.545 13.741 1.00 85.19 105 ALA A CA 1
ATOM 810 C C . ALA A 1 105 ? -15.090 8.282 14.185 1.00 85.19 105 ALA A C 1
ATOM 812 O O . ALA A 1 105 ? -15.415 8.440 15.359 1.00 85.19 105 ALA A O 1
ATOM 813 N N . LYS A 1 106 ? -15.970 7.852 13.267 1.00 84.94 106 LYS A N 1
ATOM 814 C CA . LYS A 1 106 ? -17.371 7.511 13.582 1.00 84.94 106 LYS A CA 1
ATOM 815 C C . LYS A 1 106 ? -17.515 6.263 14.448 1.00 84.94 106 LYS A C 1
ATOM 817 O O . LYS A 1 106 ? -18.474 6.178 15.208 1.00 84.94 106 LYS A O 1
ATOM 822 N N . ARG A 1 107 ? -16.605 5.299 14.311 1.00 77.00 107 ARG A N 1
ATOM 823 C CA . ARG A 1 107 ? -16.591 4.086 15.136 1.00 77.00 107 ARG A CA 1
ATOM 824 C C . ARG A 1 107 ? -15.745 4.236 16.406 1.00 77.00 107 ARG A C 1
ATOM 826 O O . ARG A 1 107 ? -15.742 3.329 17.228 1.00 77.00 107 ARG A O 1
ATOM 833 N N . ASP A 1 108 ? -15.103 5.388 16.602 1.00 67.94 108 ASP A N 1
ATOM 834 C CA . ASP A 1 108 ? -14.247 5.681 17.752 1.00 67.94 108 ASP A CA 1
ATOM 835 C C . ASP A 1 108 ? -14.910 6.201 19.050 1.00 67.94 108 ASP A C 1
ATOM 837 O O . ASP A 1 108 ? -14.152 6.515 19.974 1.00 67.94 108 ASP A O 1
ATOM 841 N N . PRO A 1 109 ? -16.251 6.337 19.223 1.00 56.31 109 PRO A N 1
ATOM 842 C CA . PRO A 1 109 ? -16.768 6.966 20.438 1.00 56.31 109 PRO A CA 1
ATOM 843 C C . PRO A 1 109 ? -16.507 6.137 21.711 1.00 56.31 109 PRO A C 1
ATOM 845 O O . PRO A 1 109 ? -16.498 6.709 22.797 1.00 56.31 109 PRO A O 1
ATOM 848 N N . GLU A 1 110 ? -16.216 4.835 21.595 1.00 54.06 110 GLU A N 1
ATOM 849 C CA . GLU A 1 110 ? -15.918 3.931 22.724 1.00 54.06 110 GLU A CA 1
ATOM 850 C C . GLU A 1 110 ? -14.414 3.819 23.066 1.00 54.06 110 GLU A C 1
ATOM 852 O O . GLU A 1 110 ? -14.046 3.317 24.130 1.00 54.06 110 GLU A O 1
ATOM 857 N N . ARG A 1 111 ? -13.512 4.338 22.218 1.00 56.06 111 ARG A N 1
ATOM 858 C CA . ARG A 1 111 ? -12.046 4.228 22.397 1.00 56.06 111 ARG A CA 1
ATOM 859 C C . ARG A 1 111 ? -11.480 5.181 23.451 1.00 56.06 111 ARG A C 1
ATOM 861 O O . ARG A 1 111 ? -10.325 5.047 23.850 1.00 56.06 111 ARG A O 1
ATOM 868 N N . ARG A 1 112 ? -12.272 6.150 23.926 1.00 51.22 112 ARG A N 1
ATOM 869 C CA . ARG A 1 112 ? -11.808 7.145 24.908 1.00 51.22 112 ARG A CA 1
ATOM 870 C C . ARG A 1 112 ? -11.484 6.547 26.282 1.00 51.22 112 ARG A C 1
ATOM 872 O O . ARG A 1 112 ? -10.661 7.132 26.980 1.00 51.22 112 ARG A O 1
ATOM 879 N N . ASP A 1 113 ? -12.054 5.389 26.621 1.00 52.78 113 ASP A N 1
ATOM 880 C CA . ASP A 1 113 ? -11.973 4.820 27.975 1.00 52.78 113 ASP A CA 1
ATOM 881 C C . ASP A 1 113 ? -11.114 3.551 28.110 1.00 52.78 113 ASP A C 1
ATOM 883 O O . ASP A 1 113 ? -10.805 3.146 29.231 1.00 52.78 113 ASP A O 1
ATOM 887 N N . SER A 1 114 ? -10.642 2.934 27.019 1.00 53.09 114 SER A N 1
ATOM 888 C CA . SER A 1 114 ? -9.801 1.733 27.112 1.00 53.09 114 SER A CA 1
ATOM 889 C C . SER A 1 114 ? -8.523 1.846 26.276 1.00 53.09 114 SER A C 1
ATOM 891 O O . SER A 1 114 ? -8.540 2.097 25.077 1.00 53.09 114 SER A O 1
ATOM 893 N N . ARG A 1 115 ? -7.367 1.600 26.913 1.00 54.75 115 ARG A N 1
ATOM 894 C CA . ARG A 1 115 ? -6.049 1.411 26.261 1.00 54.75 115 ARG A CA 1
ATOM 895 C C . ARG A 1 115 ? -5.975 0.113 25.434 1.00 54.75 115 ARG A C 1
ATOM 897 O O . ARG A 1 115 ? -4.888 -0.413 25.202 1.00 54.75 115 ARG A O 1
ATOM 904 N N . GLN A 1 116 ? -7.117 -0.451 25.058 1.00 54.78 116 GLN A N 1
ATOM 905 C CA . GLN A 1 116 ? -7.195 -1.696 24.315 1.00 54.78 116 GLN A CA 1
ATOM 906 C C . GLN A 1 116 ? -6.863 -1.389 22.854 1.00 54.78 116 GLN A C 1
ATOM 908 O O . GLN A 1 116 ? -7.346 -0.412 22.284 1.00 54.78 116 GLN A O 1
ATOM 913 N N . SER A 1 117 ? -5.923 -2.141 22.284 1.00 58.31 117 SER A N 1
ATOM 914 C CA . SER A 1 117 ? -5.310 -1.776 21.009 1.00 58.31 117 SER A CA 1
ATOM 915 C C . SER A 1 117 ? -6.326 -1.685 19.886 1.00 58.31 117 SER A C 1
ATOM 917 O O . SER A 1 117 ? -7.078 -2.626 19.643 1.00 58.31 117 SER A O 1
ATOM 919 N N . SER A 1 118 ? -6.251 -0.580 19.154 1.00 63.25 118 SER A N 1
ATOM 920 C CA . SER A 1 118 ? -7.117 -0.225 18.033 1.00 63.25 118 SER A CA 1
ATOM 921 C C . SER A 1 118 ? -7.325 -1.387 17.056 1.00 63.25 118 SER A C 1
ATOM 923 O O . SER A 1 118 ? -8.455 -1.694 16.716 1.00 63.25 118 SER A O 1
ATOM 925 N N . ILE A 1 119 ? -6.257 -2.085 16.654 1.00 63.59 119 ILE A N 1
ATOM 926 C CA . ILE A 1 119 ? -6.315 -3.139 15.623 1.00 63.59 119 ILE A CA 1
ATOM 927 C C . ILE A 1 119 ? -7.242 -4.300 16.003 1.00 63.59 119 ILE A C 1
ATOM 929 O O . ILE A 1 119 ? -7.952 -4.810 15.146 1.00 63.59 119 ILE A O 1
ATOM 933 N N . GLU A 1 120 ? -7.268 -4.707 17.273 1.00 68.12 120 GLU A N 1
ATOM 934 C CA . GLU A 1 120 ? -8.071 -5.855 17.719 1.00 68.12 120 GLU A CA 1
ATOM 935 C C . GLU A 1 120 ? -9.572 -5.598 17.568 1.00 68.12 120 GLU A C 1
ATOM 937 O O . GLU A 1 120 ? -10.322 -6.486 17.173 1.00 68.12 120 GLU A O 1
ATOM 942 N N . PHE A 1 121 ? -9.990 -4.355 17.810 1.00 73.62 121 PHE A N 1
ATOM 943 C CA . PHE A 1 121 ? -11.367 -3.916 17.611 1.00 73.62 121 PHE A CA 1
ATOM 944 C C . PHE A 1 121 ? -11.747 -3.862 16.121 1.00 73.62 121 PHE A C 1
ATOM 946 O O . PHE A 1 121 ? -12.873 -4.179 15.752 1.00 73.62 121 PHE A O 1
ATOM 953 N N . TRP A 1 122 ? -10.792 -3.514 15.253 1.00 77.44 122 TRP A N 1
ATOM 954 C CA . TRP A 1 122 ? -10.990 -3.384 13.804 1.00 77.44 122 TRP A CA 1
ATOM 955 C C . TRP A 1 122 ? -10.712 -4.665 13.008 1.00 77.44 122 TRP A C 1
ATOM 957 O O . TRP A 1 122 ? -10.750 -4.627 11.778 1.00 77.44 122 TRP A O 1
ATOM 967 N N . GLY A 1 123 ? -10.389 -5.780 13.672 1.00 78.75 123 GLY A N 1
ATOM 968 C CA . GLY A 1 123 ? -9.747 -6.936 13.041 1.00 78.75 123 GLY A CA 1
ATOM 969 C C . GLY A 1 123 ? -10.473 -7.472 11.804 1.00 78.75 123 GLY A C 1
ATOM 970 O O . GLY A 1 123 ? -9.816 -7.781 10.813 1.00 78.75 123 GLY A O 1
ATOM 971 N N . LEU A 1 124 ? -11.811 -7.521 11.827 1.00 81.44 124 LEU A N 1
ATOM 972 C CA . LEU A 1 124 ? -12.623 -7.992 10.697 1.00 81.44 124 LEU A CA 1
ATOM 973 C C . LEU A 1 124 ? -12.599 -7.030 9.501 1.00 81.44 124 LEU A C 1
ATOM 975 O O . LEU A 1 124 ? -12.382 -7.476 8.380 1.00 81.44 124 LEU A O 1
ATOM 979 N N . ASP A 1 125 ? -12.764 -5.726 9.728 1.00 87.56 125 ASP A N 1
ATOM 980 C CA . ASP A 1 125 ? -12.760 -4.735 8.644 1.00 87.56 125 ASP A CA 1
ATOM 981 C C . ASP A 1 125 ? -11.363 -4.555 8.039 1.00 87.56 125 ASP A C 1
ATOM 983 O O . ASP A 1 125 ? -11.224 -4.370 6.831 1.00 87.56 125 ASP A O 1
ATOM 987 N N . ILE A 1 126 ? -10.318 -4.635 8.875 1.00 88.56 126 ILE A N 1
ATOM 988 C CA . ILE A 1 126 ? -8.927 -4.652 8.407 1.00 88.56 126 ILE A CA 1
ATOM 989 C C . ILE A 1 126 ? -8.699 -5.895 7.548 1.00 88.56 126 ILE A C 1
ATOM 991 O O . ILE A 1 126 ? -8.160 -5.780 6.453 1.00 88.56 126 ILE A O 1
ATOM 995 N N . MET A 1 127 ? -9.135 -7.077 7.997 1.00 88.12 127 MET A N 1
ATOM 996 C CA . MET A 1 127 ? -9.012 -8.296 7.194 1.00 88.12 127 MET A CA 1
ATOM 997 C C . MET A 1 127 ? -9.731 -8.183 5.850 1.00 88.12 127 MET A C 1
ATOM 999 O O . MET A 1 127 ? -9.164 -8.568 4.830 1.00 88.12 127 MET A O 1
ATOM 1003 N N . GLU A 1 128 ? -10.952 -7.656 5.835 1.00 90.94 128 GLU A N 1
ATOM 1004 C CA . GLU A 1 128 ? -11.724 -7.475 4.606 1.00 90.94 128 GLU A CA 1
ATOM 1005 C C . GLU A 1 128 ? -11.030 -6.508 3.637 1.00 90.94 128 GLU A C 1
ATOM 1007 O O . GLU A 1 128 ? -10.879 -6.824 2.455 1.00 90.94 128 GLU A O 1
ATOM 1012 N N . GLU A 1 129 ? -10.536 -5.370 4.133 1.00 93.19 129 GLU A N 1
ATOM 1013 C CA . GLU A 1 129 ? -9.787 -4.418 3.311 1.00 93.19 129 GLU A CA 1
ATOM 1014 C C . GLU A 1 129 ? -8.500 -5.036 2.752 1.00 93.19 129 GLU A C 1
ATOM 1016 O O . GLU A 1 129 ? -8.236 -4.914 1.556 1.00 93.19 129 GL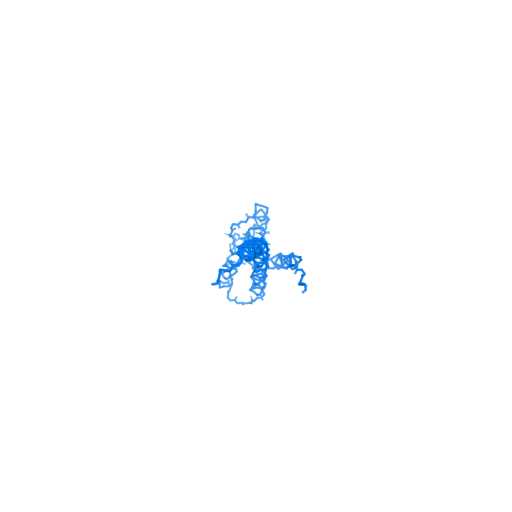U A O 1
ATOM 1021 N N . LEU A 1 130 ? -7.717 -5.729 3.586 1.00 89.62 130 LEU A N 1
ATOM 1022 C CA . LEU A 1 130 ? -6.468 -6.362 3.159 1.00 89.62 130 LEU A CA 1
ATOM 1023 C C . LEU A 1 130 ? -6.714 -7.435 2.092 1.00 89.62 130 LEU A C 1
ATOM 1025 O O . LEU A 1 130 ? -6.005 -7.477 1.086 1.00 89.62 130 LEU A O 1
ATOM 1029 N N . LEU A 1 131 ? -7.736 -8.276 2.271 1.00 87.62 131 LEU A N 1
ATOM 1030 C CA . LEU A 1 131 ? -8.100 -9.297 1.286 1.00 87.62 131 LEU A CA 1
ATOM 1031 C C . LEU A 1 131 ? -8.604 -8.673 -0.018 1.00 87.62 131 LEU A C 1
ATOM 1033 O O . LEU A 1 131 ? -8.253 -9.160 -1.093 1.00 87.62 131 LEU A O 1
ATOM 1037 N N . SER A 1 132 ? -9.387 -7.596 0.057 1.00 90.56 132 SER A N 1
ATOM 1038 C CA . SER A 1 132 ? -9.838 -6.846 -1.120 1.00 90.56 132 SER A CA 1
ATOM 1039 C C . SER A 1 132 ? -8.657 -6.235 -1.883 1.00 90.56 132 SER A C 1
ATOM 1041 O O . SER A 1 132 ? -8.547 -6.398 -3.100 1.00 90.56 132 SER A O 1
ATOM 1043 N N . ALA A 1 133 ? -7.706 -5.630 -1.165 1.00 87.69 133 ALA A N 1
ATOM 1044 C CA . ALA A 1 133 ? -6.489 -5.080 -1.750 1.00 87.69 133 ALA A CA 1
ATOM 1045 C C . ALA A 1 133 ? -5.635 -6.164 -2.433 1.00 87.69 133 ALA A C 1
ATOM 1047 O O . ALA A 1 133 ? -5.129 -5.935 -3.531 1.00 87.69 133 ALA A O 1
ATOM 1048 N N . ILE A 1 134 ? -5.513 -7.359 -1.839 1.00 85.25 134 ILE A N 1
ATOM 1049 C CA . ILE A 1 134 ? -4.822 -8.497 -2.470 1.00 85.25 134 ILE A CA 1
ATOM 1050 C C . ILE A 1 134 ? -5.513 -8.893 -3.776 1.00 85.25 134 ILE A C 1
ATOM 1052 O O . ILE A 1 134 ? -4.834 -9.043 -4.790 1.00 85.25 134 ILE A O 1
ATOM 1056 N N . HIS A 1 135 ? -6.843 -9.033 -3.779 1.00 86.50 135 HIS A N 1
ATOM 1057 C CA . HIS A 1 135 ? -7.584 -9.383 -4.995 1.00 86.50 135 HIS A CA 1
ATOM 1058 C C . HIS A 1 135 ? -7.372 -8.345 -6.100 1.00 86.50 135 HIS A C 1
ATOM 1060 O O . HIS A 1 135 ? -7.009 -8.721 -7.213 1.00 86.50 135 HIS A O 1
ATOM 1066 N N . ALA A 1 136 ? -7.485 -7.053 -5.780 1.00 87.56 136 ALA A N 1
ATOM 1067 C CA . ALA A 1 136 ? -7.243 -5.979 -6.741 1.00 87.56 136 ALA A CA 1
ATOM 1068 C C . ALA A 1 136 ? -5.824 -6.045 -7.342 1.00 87.56 136 ALA A C 1
ATOM 1070 O O . ALA A 1 136 ? -5.645 -5.895 -8.549 1.00 87.56 136 ALA A O 1
ATOM 1071 N N . ARG A 1 137 ? -4.801 -6.339 -6.528 1.00 84.38 137 ARG A N 1
ATOM 1072 C CA . ARG A 1 137 ? -3.414 -6.466 -7.013 1.00 84.38 137 ARG A CA 1
ATOM 1073 C C . ARG A 1 137 ? -3.144 -7.743 -7.797 1.00 84.38 137 ARG A C 1
ATOM 1075 O O . ARG A 1 137 ? -2.317 -7.726 -8.706 1.00 84.38 137 ARG A O 1
ATOM 1082 N N . LEU A 1 138 ? -3.844 -8.831 -7.490 1.00 83.56 138 LEU A N 1
ATOM 1083 C CA . LEU A 1 138 ? -3.794 -10.048 -8.297 1.00 83.56 138 LEU A CA 1
ATOM 1084 C C . LEU A 1 138 ? -4.431 -9.837 -9.677 1.00 83.56 138 LEU A C 1
ATOM 1086 O O . LEU A 1 138 ? -3.902 -10.361 -10.654 1.00 83.56 138 LEU A O 1
ATOM 1090 N N . GLU A 1 139 ? -5.503 -9.048 -9.773 1.00 86.31 139 GLU A N 1
ATOM 1091 C CA . GLU A 1 139 ? -6.124 -8.669 -11.053 1.00 86.31 139 GLU A CA 1
ATOM 1092 C C . GLU A 1 139 ? -5.233 -7.740 -11.890 1.00 86.31 139 GLU A C 1
ATOM 1094 O O . GLU A 1 139 ? -5.186 -7.860 -13.114 1.00 86.31 139 GLU A O 1
ATOM 1099 N N . GLU A 1 140 ? -4.476 -6.846 -11.246 1.00 81.19 140 GLU A N 1
ATOM 1100 C CA . GLU A 1 140 ? -3.493 -5.980 -11.915 1.00 81.19 140 GLU A CA 1
ATOM 1101 C C . GLU A 1 140 ? -2.252 -6.730 -12.421 1.00 81.19 140 GLU A C 1
ATOM 1103 O O . GLU A 1 140 ? -1.462 -6.169 -13.193 1.00 81.19 140 GLU A O 1
ATOM 1108 N N . ARG A 1 141 ? -2.048 -7.984 -11.997 1.00 74.38 141 ARG A N 1
ATOM 1109 C CA . ARG A 1 141 ? -0.892 -8.770 -12.418 1.00 74.38 141 ARG A CA 1
ATOM 1110 C C . ARG A 1 141 ? -0.997 -9.065 -13.920 1.00 74.38 141 ARG A C 1
ATOM 1112 O O . ARG A 1 141 ? -1.960 -9.704 -14.348 1.00 74.38 141 ARG A O 1
ATOM 1119 N N . PRO A 1 142 ? -0.008 -8.664 -14.739 1.00 65.50 142 PRO A N 1
ATOM 1120 C CA . PRO A 1 142 ? -0.008 -9.020 -16.149 1.00 65.50 142 PRO A CA 1
A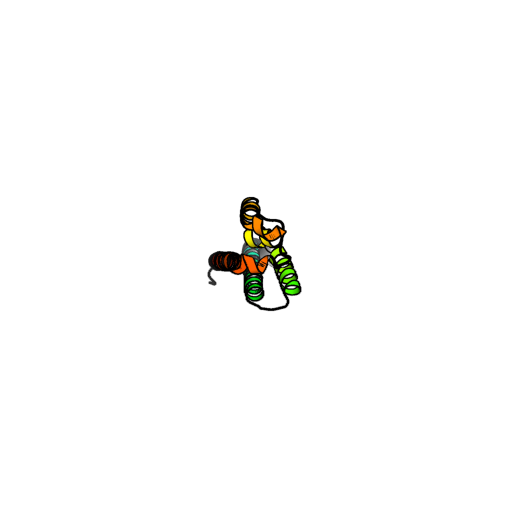TOM 1121 C C . PRO A 1 142 ? 0.014 -10.547 -16.285 1.00 65.50 142 PRO A C 1
ATOM 1123 O O . PRO A 1 142 ? 0.777 -11.234 -15.602 1.00 65.50 142 PRO A O 1
ATOM 1126 N N . SER A 1 143 ? -0.848 -11.084 -17.151 1.00 59.22 143 SER A N 1
ATOM 1127 C CA . SER A 1 143 ? -0.863 -12.507 -17.492 1.00 59.22 143 SER A CA 1
ATOM 1128 C C . SER A 1 143 ? 0.540 -12.877 -17.963 1.00 59.22 143 SER A C 1
ATOM 1130 O O . SER A 1 143 ? 1.019 -12.296 -18.937 1.00 59.22 143 SER A O 1
ATOM 1132 N N . ARG A 1 144 ? 1.223 -13.793 -17.264 1.00 52.09 144 ARG A N 1
ATOM 1133 C CA . ARG A 1 144 ? 2.510 -14.311 -17.744 1.00 52.09 144 ARG A CA 1
ATOM 1134 C C . ARG A 1 144 ? 2.303 -14.849 -19.171 1.00 52.09 144 ARG A C 1
ATOM 1136 O O . ARG A 1 144 ? 1.405 -15.679 -19.328 1.00 52.09 144 ARG A O 1
ATOM 1143 N N . PRO A 1 145 ? 3.049 -14.365 -20.181 1.00 49.12 145 PRO A N 1
ATOM 1144 C CA . PRO A 1 145 ? 3.057 -14.986 -21.500 1.00 49.12 145 PRO A CA 1
ATOM 1145 C C . PRO A 1 145 ? 3.658 -16.396 -21.449 1.00 49.12 145 PRO A C 1
ATOM 1147 O O . PRO A 1 145 ? 4.492 -16.663 -20.549 1.00 49.12 145 PRO A O 1
#

Sequence (145 aa):
MSIPTWLEYANAFGTLAAAGFAAWTIRQSTQSTDENQRALVRERRVEFELDVLADLVELNSQSSSVVTRDERMRARAAVLGIDVIPFTRAALSLESTPEAIGRVAKRDPERRDSRQSSIEFWGLDIMEELLSAIHARLEERPSRP

Radius of gyration: 28.35 Å; chains: 1; bounding box: 66×27×88 Å

Secondary structure (DSSP, 8-state):
-PPPHHHHHHHHHHHHHHHHHHHHHHHHHHHHHHHHHHHHHHHHHHHHHHHHHHHHHHHHH--S-HHHHHHHHHHHHTTS-TTTSHHHHHHTT-S--HHHHHHHHHH-TTTTS----HHHHTHHHHHHHHHHHHHHHHHTSPPP-

Foldseek 3Di:
DDDPVVVVVVVVVVVVVVVVVVVVVVVVVVVVCVVVVVVVVVQVVLVVLLVLLVVLLVLLPDPPDLVVSLVSNQVSVQVDDQPLQQLSCLLSVHDHDPVSVVVLVVVCPPVPPDPPRSSVVCSVVSNVSSVVSNVVSVVVNPDDD